Protein AF-A0A519GRH7-F1 (afdb_monomer)

Solvent-accessible surface area (backbone atoms only — not comparable to full-atom values): 6287 Å² total; per-residue (Å²): 131,91,85,62,100,65,84,58,55,71,40,77,96,70,76,39,72,49,76,92,73,61,80,89,46,53,63,60,51,32,51,54,22,48,77,71,77,50,77,46,64,64,82,80,75,80,54,99,74,65,84,73,66,87,61,72,83,54,70,50,62,65,87,68,53,74,72,56,43,53,52,52,52,50,53,44,42,76,79,35,75,84,53,79,73,69,64,48,72,86,45,75,91,96

pLDDT: mean 83.61, std 13.67, range [46.06, 96.44]

Radius of gyration: 15.94 Å; Cα contacts (8 Å, |Δi|>4): 59; chains: 1; bounding box: 33×33×38 Å

Mean predicted aligned error: 6.63 Å

Foldseek 3Di:
DLPDPDAWDADPPRPDTHDDDDLVCQVSVQVVQVVVVHFDFDDDDDPPDDDPPVCPPRQGGDDDDPVVVVVVVVVCCVVCVVCPPPACNNPVVD

Structure (mmCIF, N/CA/C/O backbone):
data_AF-A0A519GRH7-F1
#
_entry.id   AF-A0A519GRH7-F1
#
loop_
_atom_site.group_PDB
_atom_site.id
_atom_site.type_symbol
_atom_site.label_atom_id
_atom_site.label_alt_id
_atom_site.label_comp_id
_atom_site.label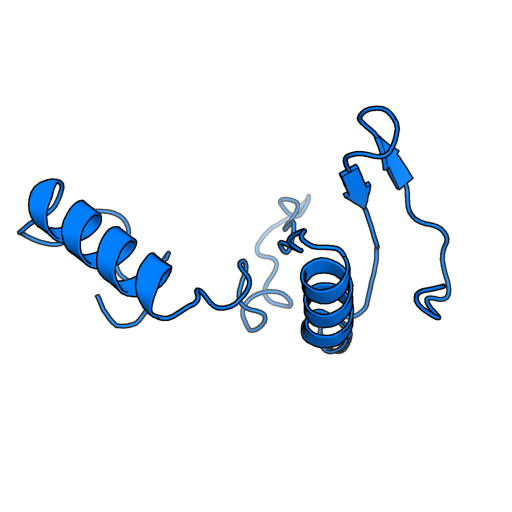_asym_id
_atom_site.label_entity_id
_atom_site.label_seq_id
_atom_site.pdbx_PDB_ins_code
_atom_site.Cartn_x
_atom_site.Cartn_y
_atom_site.Cartn_z
_atom_site.occupancy
_atom_site.B_iso_or_equiv
_atom_site.auth_seq_id
_atom_site.auth_comp_id
_atom_site.auth_asym_id
_atom_site.auth_atom_id
_atom_site.pdbx_PDB_model_num
ATOM 1 N N . ALA A 1 1 ? 6.633 -5.847 -19.598 1.00 69.12 1 ALA A N 1
ATOM 2 C CA . ALA A 1 1 ? 7.265 -4.727 -18.863 1.00 69.12 1 ALA A CA 1
ATOM 3 C C . ALA A 1 1 ? 6.232 -3.615 -18.686 1.00 69.12 1 ALA A C 1
ATOM 5 O O . ALA A 1 1 ? 5.369 -3.500 -19.542 1.00 69.12 1 ALA A O 1
ATOM 6 N N . LEU A 1 2 ? 6.284 -2.833 -17.601 1.00 79.44 2 LEU A N 1
ATOM 7 C CA . LEU A 1 2 ? 5.230 -1.863 -17.240 1.00 79.44 2 LEU A CA 1
ATOM 8 C C . LEU A 1 2 ? 5.160 -0.599 -18.117 1.00 79.44 2 LEU A C 1
ATOM 10 O O . LEU A 1 2 ? 4.249 0.200 -17.923 1.00 79.44 2 LEU A O 1
ATOM 14 N N . GLY A 1 3 ? 6.095 -0.418 -19.057 1.00 79.94 3 GLY A N 1
ATOM 15 C CA . GLY A 1 3 ? 6.132 0.758 -19.934 1.00 79.94 3 GLY A CA 1
ATOM 16 C C . GLY A 1 3 ? 6.399 2.069 -19.189 1.00 79.94 3 GLY A C 1
ATOM 17 O O . GLY A 1 3 ? 5.914 3.109 -19.609 1.00 79.94 3 GLY A O 1
ATOM 18 N N . LEU A 1 4 ? 7.112 2.009 -18.061 1.00 82.81 4 LEU A N 1
ATOM 19 C CA . LEU A 1 4 ? 7.471 3.176 -17.255 1.00 82.81 4 LEU A CA 1
ATOM 20 C C . LEU A 1 4 ? 8.883 3.647 -17.617 1.00 82.81 4 LEU A C 1
ATOM 22 O O . LEU A 1 4 ? 9.767 2.818 -17.828 1.00 82.81 4 LEU A O 1
ATOM 26 N N . ASP A 1 5 ? 9.094 4.963 -17.613 1.00 80.44 5 ASP A N 1
ATOM 27 C CA . ASP A 1 5 ? 10.346 5.605 -18.047 1.00 80.44 5 ASP A CA 1
ATOM 28 C C . ASP A 1 5 ? 11.564 5.256 -17.176 1.00 80.44 5 ASP A C 1
ATOM 30 O O . ASP A 1 5 ? 12.705 5.415 -17.603 1.00 80.44 5 ASP A O 1
ATOM 34 N N . SER A 1 6 ? 11.339 4.795 -15.940 1.00 83.94 6 SER A N 1
ATOM 35 C CA . SER A 1 6 ? 12.401 4.470 -14.984 1.00 83.94 6 SER A CA 1
ATOM 36 C C . SER A 1 6 ? 12.312 3.031 -14.488 1.00 83.94 6 SER A C 1
ATOM 38 O O . SER A 1 6 ? 11.227 2.486 -14.259 1.00 83.94 6 SER A O 1
ATOM 40 N N . ALA A 1 7 ? 13.481 2.415 -14.304 1.00 89.44 7 ALA A N 1
ATOM 41 C CA . ALA A 1 7 ? 13.589 1.118 -13.657 1.00 89.44 7 ALA A CA 1
ATOM 42 C C . ALA A 1 7 ? 13.200 1.231 -12.169 1.00 89.44 7 ALA A C 1
ATOM 44 O O . ALA A 1 7 ? 13.534 2.231 -11.526 1.00 89.44 7 ALA A O 1
ATOM 45 N N . PRO A 1 8 ? 12.510 0.226 -11.602 1.00 93.50 8 PRO A N 1
ATOM 46 C CA . PRO A 1 8 ? 12.195 0.230 -10.182 1.00 93.50 8 PRO A CA 1
ATOM 47 C C . PRO A 1 8 ? 13.438 -0.004 -9.324 1.00 93.50 8 PRO A C 1
ATOM 49 O O . PRO A 1 8 ? 14.347 -0.737 -9.720 1.00 93.50 8 PRO A O 1
ATOM 52 N N . LEU A 1 9 ? 13.410 0.505 -8.093 1.00 94.25 9 LEU A N 1
ATOM 53 C CA . LEU A 1 9 ? 14.241 -0.047 -7.023 1.00 94.25 9 LEU A CA 1
ATOM 54 C C . LEU A 1 9 ? 13.632 -1.385 -6.590 1.00 94.25 9 LEU A C 1
ATOM 56 O O . LEU A 1 9 ? 12.431 -1.464 -6.321 1.00 94.25 9 LEU A O 1
ATOM 60 N N . VAL A 1 10 ? 14.452 -2.431 -6.528 1.00 94.75 10 VAL A N 1
ATOM 61 C CA . VAL A 1 10 ? 14.020 -3.787 -6.174 1.00 94.75 10 VAL A CA 1
ATOM 62 C C . VAL A 1 10 ? 14.606 -4.171 -4.823 1.00 94.75 10 VAL A C 1
ATOM 64 O O . VAL A 1 10 ? 15.818 -4.128 -4.639 1.00 94.75 10 VAL A O 1
ATOM 67 N N . GLU A 1 11 ? 13.743 -4.586 -3.901 1.00 96.00 11 GLU A N 1
ATOM 68 C CA . GLU A 1 11 ? 14.111 -5.032 -2.555 1.00 96.00 11 GLU A CA 1
ATOM 69 C C . GLU A 1 11 ? 13.509 -6.416 -2.255 1.00 96.00 11 GLU A C 1
ATOM 71 O O . GLU A 1 11 ? 12.750 -6.974 -3.058 1.00 96.00 11 GLU A O 1
ATOM 76 N N . TRP A 1 12 ? 13.874 -6.996 -1.104 1.00 94.44 12 TRP A N 1
ATOM 77 C CA . TRP A 1 12 ? 13.354 -8.280 -0.604 1.00 94.44 12 TRP A CA 1
ATOM 78 C C . TRP A 1 12 ? 13.420 -9.412 -1.639 1.00 94.44 12 TRP A C 1
ATOM 80 O O . TRP A 1 12 ? 12.430 -10.096 -1.892 1.00 94.44 12 TRP A O 1
ATOM 90 N N . HIS A 1 13 ? 14.575 -9.563 -2.299 1.00 93.75 13 HIS A N 1
ATOM 91 C CA . HIS A 1 13 ? 14.804 -10.567 -3.348 1.00 93.75 13 HIS A CA 1
ATOM 92 C C . HIS A 1 13 ? 13.752 -10.552 -4.478 1.00 93.75 13 HIS A C 1
ATOM 94 O O . HIS A 1 13 ? 13.427 -11.586 -5.056 1.00 93.75 13 HIS A O 1
ATOM 100 N N . GLY A 1 14 ? 13.206 -9.375 -4.806 1.00 90.88 14 GLY A N 1
ATOM 101 C CA . GLY A 1 14 ? 12.190 -9.218 -5.851 1.00 90.88 14 GLY A CA 1
ATOM 102 C C . GLY A 1 14 ? 10.747 -9.266 -5.349 1.00 90.88 14 GLY A C 1
ATOM 103 O O . GLY A 1 14 ? 9.828 -9.132 -6.162 1.00 90.88 14 GLY A O 1
ATOM 104 N N . GLY A 1 15 ? 10.531 -9.418 -4.040 1.00 90.75 15 GLY A N 1
ATOM 105 C CA . GLY A 1 15 ? 9.211 -9.338 -3.411 1.00 90.75 15 GLY A CA 1
ATOM 106 C C . GLY A 1 15 ? 8.654 -7.913 -3.332 1.00 90.75 15 GLY A C 1
ATOM 107 O O . GLY A 1 15 ? 7.439 -7.735 -3.301 1.00 90.75 15 GLY A O 1
ATOM 108 N N . GLN A 1 16 ? 9.517 -6.891 -3.370 1.00 94.19 16 GLN A N 1
ATOM 109 C CA . GLN A 1 16 ? 9.114 -5.485 -3.353 1.00 94.19 16 GLN A CA 1
ATOM 110 C C . GLN A 1 16 ? 9.764 -4.712 -4.498 1.00 94.19 16 GLN A C 1
ATOM 112 O O . GLN A 1 16 ? 10.948 -4.875 -4.794 1.00 94.19 16 GLN A O 1
ATOM 117 N N . ARG A 1 17 ? 8.971 -3.859 -5.151 1.00 94.81 17 ARG A N 1
ATOM 118 C CA . ARG A 1 17 ? 9.421 -2.983 -6.235 1.00 94.81 17 ARG A CA 1
ATOM 119 C C . ARG A 1 17 ? 8.869 -1.584 -6.006 1.00 94.81 17 ARG A C 1
ATOM 121 O O . ARG A 1 17 ? 7.654 -1.416 -5.906 1.00 94.81 17 ARG A O 1
ATOM 128 N N . TRP A 1 18 ? 9.750 -0.595 -5.953 1.00 93.25 18 TRP A N 1
ATOM 129 C CA . TRP A 1 18 ? 9.386 0.809 -5.808 1.00 93.25 18 TRP A CA 1
ATOM 130 C C . TRP A 1 18 ? 9.442 1.499 -7.160 1.00 93.25 18 TRP A C 1
ATOM 132 O O . TRP A 1 18 ? 10.470 1.476 -7.835 1.00 93.25 18 TRP A O 1
ATOM 142 N N . TYR A 1 19 ? 8.342 2.146 -7.531 1.00 91.81 19 TYR A N 1
ATOM 143 C CA . TYR A 1 19 ? 8.229 2.911 -8.765 1.00 91.81 19 TYR A CA 1
ATOM 144 C C . TYR A 1 19 ? 7.972 4.378 -8.435 1.00 91.81 19 TYR A C 1
ATOM 146 O O . TYR A 1 19 ? 7.076 4.697 -7.651 1.00 91.81 19 TYR A O 1
ATOM 154 N N . ARG A 1 20 ? 8.726 5.279 -9.069 1.00 89.00 20 ARG A N 1
ATOM 155 C CA . ARG A 1 20 ? 8.434 6.714 -9.053 1.00 89.00 20 ARG A CA 1
ATOM 156 C C . ARG A 1 20 ? 7.617 7.053 -10.292 1.00 89.00 20 ARG A C 1
ATOM 158 O O . ARG A 1 20 ? 8.134 6.995 -11.401 1.00 89.00 20 ARG A O 1
ATOM 165 N N . VAL A 1 21 ? 6.353 7.415 -10.101 1.00 86.00 21 VAL A N 1
ATOM 166 C CA . VAL A 1 21 ? 5.415 7.678 -11.201 1.00 86.00 21 VAL A CA 1
ATOM 167 C C . VAL A 1 21 ? 4.572 8.916 -10.935 1.00 86.00 21 VAL A C 1
ATOM 169 O O . VAL A 1 21 ? 4.445 9.363 -9.794 1.00 86.00 21 VAL A O 1
ATOM 172 N N . ALA A 1 22 ? 3.996 9.476 -11.998 1.00 84.88 22 ALA A N 1
ATOM 173 C CA . ALA A 1 22 ? 3.020 10.550 -11.879 1.00 84.88 22 ALA A CA 1
ATOM 174 C C . ALA A 1 22 ? 1.711 10.042 -11.227 1.00 84.88 22 ALA A C 1
ATOM 176 O O . ALA A 1 22 ? 1.352 8.876 -11.413 1.00 84.88 22 ALA A O 1
ATOM 177 N N . PRO A 1 23 ? 0.962 10.896 -10.497 1.00 81.62 23 PRO A N 1
ATOM 178 C CA . PRO A 1 23 ? -0.273 10.502 -9.8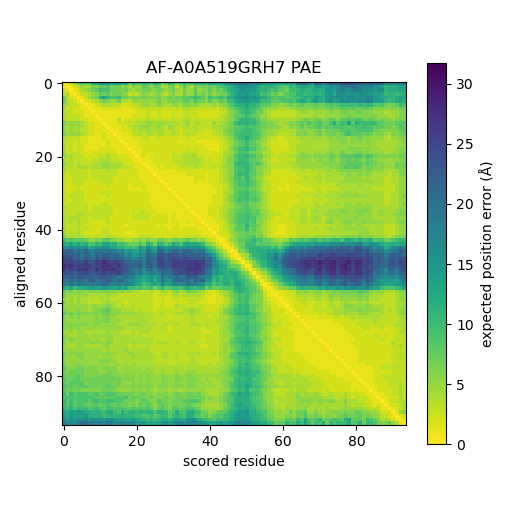06 1.00 81.62 23 PRO A CA 1
ATOM 179 C C . PRO A 1 23 ? -1.318 9.796 -10.687 1.00 81.62 23 PRO A C 1
ATOM 181 O O . PRO A 1 23 ? -1.993 8.878 -10.228 1.00 81.62 23 PRO A O 1
ATOM 184 N N . ASN A 1 24 ? -1.424 10.176 -11.963 1.00 86.38 24 ASN A N 1
ATOM 185 C CA . ASN A 1 24 ? -2.364 9.588 -12.923 1.00 86.38 24 ASN A CA 1
ATOM 186 C C . ASN A 1 24 ? -2.017 8.148 -13.353 1.00 86.38 24 ASN A C 1
ATOM 188 O O . ASN A 1 24 ? -2.832 7.504 -14.002 1.00 86.38 24 ASN A O 1
ATOM 192 N N . GLN A 1 25 ? -0.840 7.628 -12.991 1.00 89.06 25 GLN A N 1
ATOM 193 C CA . GLN A 1 25 ? -0.418 6.257 -13.301 1.00 89.06 25 GLN A CA 1
ATOM 194 C C . GLN A 1 25 ? -0.812 5.242 -12.215 1.00 89.06 25 GLN A C 1
ATOM 196 O O . GLN A 1 25 ? -0.568 4.049 -12.379 1.00 89.06 25 GLN A O 1
ATOM 201 N N . ALA A 1 26 ? -1.419 5.679 -11.105 1.00 89.00 26 ALA A N 1
ATOM 202 C CA . ALA A 1 26 ? -1.722 4.808 -9.968 1.00 89.00 26 ALA A CA 1
ATOM 203 C C . ALA A 1 26 ? -2.552 3.568 -10.358 1.00 89.00 26 ALA A C 1
ATOM 205 O O . ALA A 1 26 ? -2.193 2.451 -9.985 1.00 89.00 26 ALA A O 1
ATOM 206 N N . GLU A 1 27 ? -3.612 3.746 -11.152 1.00 91.56 27 GLU A N 1
ATOM 207 C CA . GLU A 1 27 ? -4.475 2.636 -11.584 1.00 91.56 27 GLU A CA 1
ATOM 208 C C . GLU A 1 27 ? -3.769 1.654 -12.522 1.00 91.56 27 GLU A C 1
ATOM 210 O O . GLU A 1 27 ? -3.991 0.448 -12.423 1.00 91.56 27 GLU A O 1
ATOM 215 N N . HIS A 1 28 ? -2.858 2.135 -13.372 1.00 92.56 28 HIS A N 1
ATOM 216 C CA . HIS A 1 28 ? -2.046 1.265 -14.228 1.00 92.56 28 HIS A CA 1
ATOM 217 C C . HIS A 1 28 ? -1.153 0.339 -13.393 1.00 92.56 28 HIS A C 1
ATOM 219 O O . HIS A 1 28 ? -1.145 -0.877 -13.600 1.00 92.56 28 HIS A O 1
ATOM 225 N N . LEU A 1 29 ? -0.460 0.882 -12.381 1.00 92.69 29 LEU A N 1
ATOM 226 C CA . LEU A 1 29 ? 0.383 0.072 -11.493 1.00 92.69 29 LEU A CA 1
ATOM 227 C C . LEU A 1 29 ? -0.433 -0.908 -10.655 1.00 92.69 29 LEU A C 1
ATOM 229 O O . LEU A 1 29 ? -0.018 -2.053 -10.480 1.00 92.69 29 LEU A O 1
ATOM 233 N N . ARG A 1 30 ? -1.591 -0.481 -10.148 1.00 94.06 30 ARG A N 1
ATOM 234 C CA . ARG A 1 30 ? -2.499 -1.356 -9.398 1.00 94.06 30 ARG A CA 1
ATOM 235 C C . ARG A 1 30 ? -3.033 -2.485 -10.265 1.00 94.06 30 ARG A C 1
ATOM 237 O O . ARG A 1 30 ? -2.978 -3.637 -9.849 1.00 94.06 30 ARG A O 1
ATOM 244 N N . GLY A 1 31 ? -3.458 -2.184 -11.492 1.00 93.81 31 GLY A N 1
ATOM 245 C CA . GLY A 1 31 ? -3.895 -3.182 -12.465 1.00 93.81 31 GLY A CA 1
ATOM 246 C C . GLY A 1 31 ? -2.820 -4.229 -12.742 1.00 93.81 31 GLY A C 1
ATOM 247 O O . GLY A 1 31 ? -3.092 -5.427 -12.670 1.00 93.81 31 GLY A O 1
ATOM 248 N N . ALA A 1 32 ? -1.583 -3.792 -12.969 1.00 93.44 32 ALA A N 1
ATOM 249 C CA . ALA A 1 32 ? -0.466 -4.702 -13.182 1.00 93.44 32 ALA A CA 1
ATOM 250 C C . ALA A 1 32 ? -0.109 -5.533 -11.941 1.00 93.44 32 ALA A C 1
ATOM 252 O O . ALA A 1 32 ? 0.178 -6.723 -12.064 1.00 93.44 32 ALA A O 1
ATOM 253 N N . ALA A 1 33 ? -0.152 -4.935 -10.748 1.00 93.56 33 ALA A N 1
ATOM 254 C CA . ALA A 1 33 ? 0.074 -5.660 -9.504 1.00 93.56 33 ALA A CA 1
ATOM 255 C C . ALA A 1 33 ? -0.994 -6.742 -9.295 1.00 93.56 33 ALA A C 1
ATOM 257 O O . ALA A 1 33 ? -0.637 -7.890 -9.041 1.00 93.56 33 ALA A O 1
ATOM 258 N N . ARG A 1 34 ? -2.279 -6.413 -9.496 1.00 92.50 34 ARG A N 1
ATOM 259 C CA . ARG A 1 34 ? -3.390 -7.377 -9.423 1.00 92.50 34 ARG A CA 1
ATOM 260 C C . ARG A 1 34 ? -3.221 -8.521 -10.420 1.00 92.50 34 ARG A C 1
ATOM 262 O O . ARG A 1 34 ? -3.385 -9.675 -10.040 1.00 92.50 34 ARG A O 1
ATOM 269 N N . ALA A 1 35 ? -2.843 -8.220 -11.665 1.00 92.69 35 ALA A N 1
ATOM 270 C CA . ALA A 1 35 ? -2.594 -9.236 -12.693 1.00 92.69 35 ALA A CA 1
ATOM 271 C C . ALA A 1 35 ? -1.457 -10.206 -12.317 1.00 92.69 35 ALA A C 1
ATOM 273 O O . ALA A 1 35 ? -1.469 -11.359 -12.735 1.00 92.69 35 ALA A O 1
ATOM 274 N N . ALA A 1 36 ? -0.504 -9.756 -11.497 1.00 91.19 36 ALA A N 1
ATOM 275 C CA . ALA A 1 36 ? 0.577 -10.574 -10.953 1.00 91.19 36 ALA A CA 1
ATOM 276 C C . ALA A 1 36 ? 0.249 -11.214 -9.584 1.00 91.19 36 ALA A C 1
ATOM 278 O O . ALA A 1 36 ? 1.138 -11.791 -8.961 1.00 91.19 36 ALA A O 1
ATOM 279 N N . GLY A 1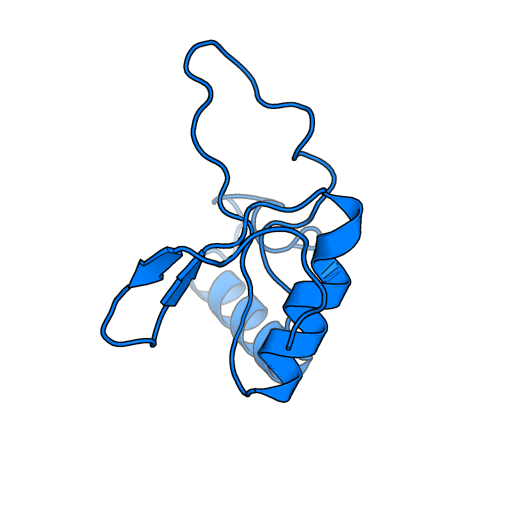 37 ? -0.990 -11.096 -9.088 1.00 90.31 37 GLY A N 1
ATOM 280 C CA . GLY A 1 37 ? -1.401 -11.609 -7.773 1.00 90.31 37 GLY A CA 1
ATOM 281 C C . GLY A 1 37 ? -0.886 -10.799 -6.574 1.00 90.31 37 GLY A C 1
ATOM 282 O O . GLY A 1 37 ? -0.908 -11.289 -5.448 1.00 90.31 37 GLY A O 1
ATOM 283 N N . GLY A 1 38 ? -0.402 -9.576 -6.801 1.00 91.25 38 GLY A N 1
ATOM 284 C CA . GLY A 1 38 ? 0.122 -8.672 -5.780 1.00 91.25 38 GLY A CA 1
ATOM 285 C C . GLY A 1 38 ? -0.746 -7.432 -5.555 1.00 91.25 38 GLY A C 1
ATOM 286 O O . GLY A 1 38 ? -1.896 -7.349 -5.984 1.00 91.25 38 GLY A O 1
ATOM 287 N N . SER A 1 39 ? -0.167 -6.437 -4.880 1.00 93.31 39 SER A N 1
ATOM 288 C CA . SER A 1 39 ? -0.810 -5.144 -4.614 1.00 93.31 39 SER A CA 1
ATOM 289 C C . SER A 1 39 ? 0.167 -3.986 -4.810 1.00 93.31 39 SER A C 1
ATOM 291 O O . SER A 1 39 ? 1.376 -4.156 -4.645 1.00 93.31 39 SER A O 1
ATOM 293 N N . ALA A 1 40 ? -0.356 -2.806 -5.148 1.00 93.88 40 ALA A N 1
ATOM 294 C CA . ALA A 1 40 ? 0.417 -1.570 -5.223 1.00 93.88 40 ALA A CA 1
ATOM 295 C C . ALA A 1 40 ? -0.191 -0.522 -4.283 1.00 93.88 40 ALA A 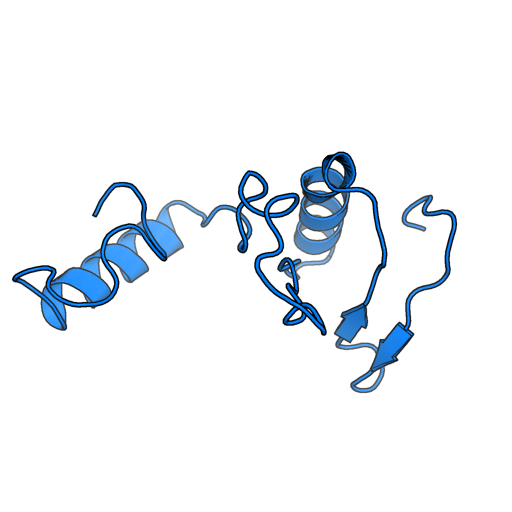C 1
ATOM 297 O O . ALA A 1 40 ? -1.367 -0.175 -4.389 1.00 93.88 40 ALA A O 1
ATOM 298 N N . THR A 1 41 ? 0.624 -0.006 -3.363 1.00 91.88 41 THR A N 1
ATOM 299 C CA . THR A 1 41 ? 0.222 1.011 -2.381 1.00 91.88 41 THR A CA 1
ATOM 300 C C . THR A 1 41 ? 1.037 2.275 -2.600 1.00 91.88 41 THR A C 1
ATOM 302 O O . THR A 1 41 ? 2.255 2.212 -2.763 1.00 91.88 41 THR A O 1
ATOM 305 N N . LEU A 1 42 ? 0.376 3.433 -2.572 1.00 89.88 42 LEU A N 1
ATOM 306 C CA . LEU A 1 42 ? 1.057 4.717 -2.628 1.00 89.88 42 LEU A CA 1
ATOM 307 C C . LEU A 1 42 ? 1.877 4.916 -1.350 1.00 89.88 42 LEU A C 1
ATOM 309 O O . LEU A 1 42 ? 1.348 4.954 -0.233 1.00 89.88 42 LEU A O 1
ATOM 313 N N . PHE A 1 43 ? 3.177 5.098 -1.525 1.00 87.00 43 PHE A N 1
ATOM 314 C CA . PHE A 1 43 ? 4.052 5.547 -0.460 1.00 87.00 43 PHE A CA 1
ATOM 315 C C . PHE A 1 43 ? 4.152 7.069 -0.486 1.00 87.00 43 PHE A C 1
ATOM 317 O O . PHE A 1 43 ? 4.545 7.662 -1.487 1.00 87.00 43 PHE A O 1
ATOM 324 N N . ILE A 1 44 ? 3.784 7.696 0.628 1.00 75.00 44 ILE A N 1
ATOM 325 C CA . ILE A 1 44 ? 3.908 9.138 0.822 1.00 75.00 44 ILE A CA 1
ATOM 326 C C . ILE A 1 44 ? 5.068 9.341 1.789 1.00 75.00 44 ILE A C 1
ATOM 328 O O . ILE A 1 44 ? 4.926 9.071 2.983 1.00 75.00 44 ILE A O 1
ATOM 332 N N . ALA A 1 45 ? 6.209 9.795 1.273 1.00 64.38 45 ALA A N 1
ATOM 333 C CA . ALA A 1 45 ? 7.291 10.266 2.124 1.00 64.38 45 ALA A CA 1
ATOM 334 C C . ALA A 1 45 ? 6.838 11.552 2.844 1.00 64.38 45 ALA A C 1
ATOM 336 O O . ALA A 1 45 ? 6.183 12.395 2.218 1.00 64.38 45 ALA A O 1
ATOM 337 N N . PRO A 1 46 ? 7.169 11.738 4.134 1.00 56.12 46 PRO A N 1
ATOM 338 C CA . PRO A 1 46 ? 7.015 13.035 4.775 1.00 56.12 46 PRO A CA 1
ATOM 339 C C . PRO A 1 46 ? 7.795 14.082 3.962 1.00 56.12 46 PRO A C 1
ATOM 341 O O . PRO A 1 46 ? 8.950 13.828 3.612 1.00 56.12 46 PRO A O 1
ATOM 344 N N . PRO A 1 47 ? 7.207 15.240 3.623 1.00 54.38 47 PRO A N 1
ATOM 345 C CA . PRO A 1 47 ? 7.978 16.312 3.010 1.00 54.38 47 PRO A CA 1
ATOM 346 C C . PRO A 1 47 ? 9.049 16.787 3.999 1.00 54.38 47 PRO A C 1
ATOM 348 O O . PRO A 1 47 ? 8.776 16.896 5.194 1.00 54.38 47 PRO A O 1
ATOM 351 N N . ALA A 1 48 ? 10.242 17.124 3.498 1.00 54.31 48 ALA A N 1
ATOM 352 C CA . ALA A 1 48 ? 11.297 17.745 4.306 1.00 54.31 48 ALA A CA 1
ATOM 353 C C . ALA A 1 48 ? 10.841 19.079 4.943 1.00 54.31 48 ALA A C 1
ATOM 355 O O . ALA A 1 48 ? 11.382 19.499 5.961 1.00 54.31 48 ALA A O 1
ATOM 356 N N . SER A 1 49 ? 9.815 19.720 4.370 1.00 50.97 49 SER A N 1
ATOM 357 C CA . SER A 1 49 ? 9.225 20.977 4.833 1.00 50.97 49 SER A CA 1
ATOM 358 C C . SER A 1 49 ? 7.729 21.065 4.488 1.00 50.97 49 SER A C 1
ATOM 360 O O . SER A 1 49 ? 7.333 21.683 3.508 1.00 50.97 49 SER A O 1
ATOM 362 N N . GLY A 1 50 ? 6.862 20.472 5.313 1.00 48.06 50 GLY A N 1
ATOM 363 C CA . GLY A 1 50 ? 5.435 20.825 5.333 1.00 48.06 50 GLY A CA 1
ATOM 364 C C . GLY A 1 50 ? 4.576 20.374 4.137 1.00 48.06 50 GLY A C 1
ATOM 365 O O . G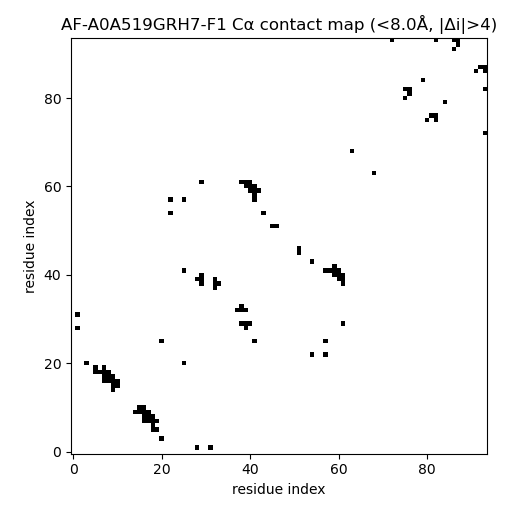LY A 1 50 ? 5.038 19.990 3.073 1.00 48.06 50 GLY A O 1
ATOM 366 N N . THR A 1 51 ? 3.268 20.343 4.387 1.00 46.06 51 THR A N 1
ATOM 367 C CA . THR A 1 51 ? 2.245 19.460 3.802 1.00 46.06 51 THR A CA 1
ATOM 368 C C . THR A 1 51 ? 2.330 19.156 2.298 1.00 46.06 51 THR A C 1
ATOM 370 O O . THR A 1 51 ? 2.015 19.996 1.457 1.00 46.06 51 THR A O 1
ATOM 373 N N . GLY A 1 52 ? 2.580 17.883 1.971 1.00 48.88 52 GLY A N 1
ATOM 374 C CA . GLY A 1 52 ? 2.399 17.314 0.635 1.00 48.88 52 GLY A CA 1
ATOM 375 C C . GLY A 1 52 ? 0.921 17.300 0.237 1.00 48.88 52 GLY A C 1
ATOM 376 O O . GLY A 1 52 ? 0.201 16.337 0.487 1.00 48.88 52 GLY A O 1
ATOM 377 N N . ALA A 1 53 ? 0.441 18.397 -0.347 1.00 50.94 53 ALA A N 1
ATOM 378 C CA . ALA A 1 53 ? -0.943 18.541 -0.795 1.00 50.94 53 ALA A CA 1
ATOM 379 C C . ALA A 1 53 ? -1.230 17.818 -2.127 1.00 50.94 53 ALA A C 1
ATOM 381 O O . ALA A 1 53 ? -2.369 17.432 -2.372 1.00 50.94 53 ALA A O 1
ATOM 382 N N . ALA A 1 54 ? -0.208 17.557 -2.950 1.00 51.84 54 ALA A N 1
ATOM 383 C CA . ALA A 1 54 ? -0.386 16.975 -4.284 1.00 51.84 54 ALA A CA 1
ATOM 384 C C . ALA A 1 54 ? -0.802 15.487 -4.281 1.00 51.84 54 ALA A C 1
ATOM 386 O O . ALA A 1 54 ? -1.403 15.019 -5.242 1.00 51.84 54 ALA A O 1
ATOM 387 N N . ALA A 1 55 ? -0.537 14.746 -3.198 1.00 52.53 55 ALA A N 1
ATOM 388 C CA . ALA A 1 55 ? -0.921 13.335 -3.069 1.00 52.53 55 ALA A CA 1
ATOM 389 C C . ALA A 1 55 ? -2.307 13.126 -2.427 1.00 52.53 55 ALA A C 1
ATOM 391 O O . ALA A 1 55 ? -2.727 11.986 -2.254 1.00 52.53 55 ALA A O 1
ATOM 392 N N . ARG A 1 56 ? -3.028 14.197 -2.058 1.00 58.34 56 ARG A N 1
ATOM 393 C CA . ARG A 1 56 ? -4.287 14.084 -1.295 1.00 58.34 56 ARG A CA 1
ATOM 394 C C . ARG A 1 56 ? -5.431 13.427 -2.069 1.00 58.34 56 ARG A C 1
ATOM 396 O O . ARG A 1 56 ? -6.339 12.901 -1.440 1.00 58.34 56 ARG A O 1
ATOM 403 N N . PHE A 1 57 ? -5.388 13.458 -3.400 1.00 66.62 57 PHE A N 1
ATOM 404 C CA . PHE A 1 57 ? -6.477 12.954 -4.244 1.00 66.62 57 PHE A CA 1
ATOM 405 C C . PHE A 1 57 ? -6.253 11.537 -4.770 1.00 66.62 57 PHE A C 1
ATOM 407 O O . PHE A 1 57 ? -7.186 10.942 -5.298 1.00 66.62 57 PHE A O 1
ATOM 414 N N . VAL A 1 58 ? -5.046 10.980 -4.629 1.00 78.88 58 VAL A N 1
ATOM 415 C CA . VAL A 1 58 ? -4.801 9.578 -4.978 1.00 78.88 58 VAL A CA 1
ATOM 416 C C . VAL A 1 58 ? -5.044 8.744 -3.723 1.00 78.88 58 VAL A C 1
ATOM 418 O O . VAL A 1 58 ? -4.334 8.941 -2.732 1.00 78.88 58 VAL A O 1
ATOM 421 N N . PRO A 1 59 ? -6.016 7.811 -3.730 1.00 82.31 59 PRO A N 1
ATOM 422 C CA . PRO A 1 59 ? -6.217 6.907 -2.606 1.00 82.31 59 PRO A CA 1
ATOM 423 C C . PRO A 1 59 ? -4.906 6.210 -2.257 1.00 82.31 59 PRO A C 1
ATOM 425 O O . PRO A 1 59 ? -4.147 5.850 -3.152 1.00 82.31 59 PRO A O 1
ATOM 428 N N . LYS A 1 60 ? -4.605 6.009 -0.972 1.00 84.62 60 LYS A N 1
ATOM 429 C CA . LYS A 1 60 ? -3.340 5.366 -0.593 1.00 84.62 60 LYS A CA 1
ATOM 430 C C . LYS A 1 60 ? -3.309 3.896 -1.020 1.00 84.62 60 LYS A C 1
ATOM 432 O O . LYS A 1 60 ? -2.331 3.432 -1.606 1.00 84.62 60 LYS A O 1
ATOM 437 N N . PHE A 1 61 ? -4.386 3.184 -0.722 1.00 87.94 61 PHE A N 1
ATOM 438 C CA . PHE A 1 61 ? -4.545 1.762 -1.000 1.00 87.94 61 PHE A CA 1
ATOM 439 C C . PHE A 1 61 ? -5.319 1.547 -2.296 1.00 87.94 61 PHE A C 1
ATOM 441 O O . PHE A 1 61 ? -6.053 2.426 -2.745 1.00 87.94 61 PHE A O 1
ATOM 448 N N . ASP A 1 62 ? -5.117 0.378 -2.890 1.00 89.19 62 ASP A N 1
ATOM 449 C CA . ASP A 1 62 ? -5.977 -0.122 -3.955 1.00 89.19 62 ASP A CA 1
ATOM 450 C C . ASP A 1 62 ? -7.369 -0.482 -3.406 1.00 89.19 62 ASP A C 1
ATOM 452 O O . ASP A 1 62 ? -7.541 -0.705 -2.203 1.00 89.19 62 ASP A O 1
ATOM 456 N N . THR A 1 63 ? -8.365 -0.539 -4.285 1.00 87.19 63 THR A N 1
ATOM 457 C CA . THR A 1 63 ? -9.740 -0.882 -3.928 1.00 87.19 63 THR A CA 1
ATOM 458 C C . THR A 1 63 ? -9.822 -2.323 -3.430 1.00 87.19 63 THR A C 1
ATOM 460 O O . THR A 1 63 ? -9.358 -3.258 -4.084 1.00 87.19 63 THR A O 1
ATOM 463 N N . LEU A 1 64 ? -10.449 -2.513 -2.266 1.00 87.81 64 LEU A N 1
ATOM 464 C CA . LEU A 1 64 ? -10.712 -3.843 -1.725 1.00 87.81 64 LEU A CA 1
ATOM 465 C C . LEU A 1 64 ? -11.754 -4.573 -2.576 1.00 87.81 64 LEU A C 1
ATOM 467 O O . LEU A 1 64 ? -12.752 -3.994 -3.002 1.00 87.81 64 LEU A O 1
ATOM 471 N N . SER A 1 65 ? -11.562 -5.879 -2.755 1.00 88.50 65 SER A N 1
ATOM 472 C CA . SER A 1 65 ? -12.625 -6.741 -3.269 1.00 88.50 65 SER A CA 1
ATOM 473 C C . SER A 1 65 ? -13.794 -6.790 -2.281 1.00 88.50 65 SER A C 1
ATOM 475 O O . SER A 1 65 ? -13.607 -6.618 -1.074 1.00 88.50 65 SER A O 1
ATOM 477 N N . ALA A 1 66 ? -15.003 -7.073 -2.770 1.00 91.50 66 ALA A N 1
ATOM 478 C CA . ALA A 1 66 ? -16.195 -7.117 -1.920 1.00 91.50 66 ALA A CA 1
ATOM 479 C C . ALA A 1 66 ? -16.055 -8.047 -0.688 1.00 91.50 66 ALA A C 1
ATOM 481 O O . ALA A 1 66 ? -16.441 -7.631 0.409 1.00 91.50 66 ALA A O 1
ATOM 482 N N . PRO A 1 67 ?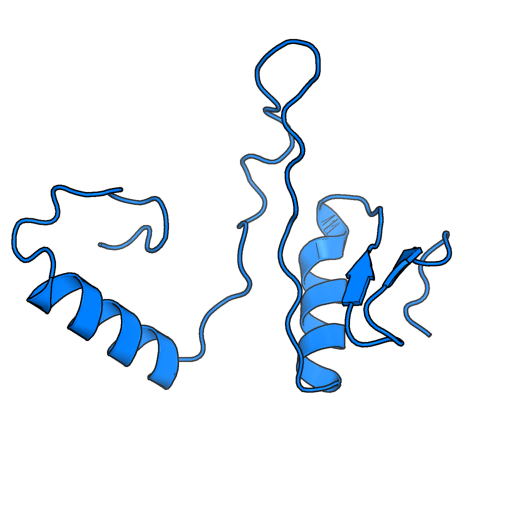 -15.455 -9.256 -0.787 1.00 93.81 67 PRO A N 1
ATOM 483 C CA . PRO A 1 67 ? -15.240 -10.104 0.387 1.00 93.81 67 PRO A CA 1
ATOM 484 C C . PRO A 1 67 ? -14.294 -9.483 1.422 1.00 93.81 67 PRO A C 1
ATOM 486 O O . PRO A 1 67 ? -14.585 -9.533 2.618 1.00 93.81 67 PRO A O 1
ATOM 489 N N . LEU A 1 68 ? -13.187 -8.876 0.975 1.00 91.38 68 LEU A N 1
ATOM 490 C CA . LEU A 1 68 ? -12.228 -8.222 1.869 1.00 91.38 68 LEU A CA 1
ATOM 491 C C . LEU A 1 68 ? -12.838 -6.984 2.520 1.00 91.38 68 LEU A C 1
ATOM 493 O O . LEU A 1 68 ? -12.692 -6.807 3.726 1.00 91.38 68 LEU A O 1
ATOM 497 N N . ALA A 1 69 ? -13.583 -6.181 1.756 1.00 91.38 69 ALA A N 1
ATOM 498 C CA . ALA A 1 69 ? -14.316 -5.040 2.284 1.00 91.38 69 ALA A CA 1
ATOM 499 C C . ALA A 1 69 ? -15.250 -5.479 3.422 1.00 91.38 69 ALA A C 1
ATOM 501 O O . ALA A 1 69 ? -15.137 -4.961 4.528 1.00 91.38 69 ALA A O 1
ATOM 502 N N . ARG A 1 70 ? -16.080 -6.513 3.221 1.00 93.94 70 ARG A N 1
ATOM 503 C CA . ARG A 1 70 ? -16.980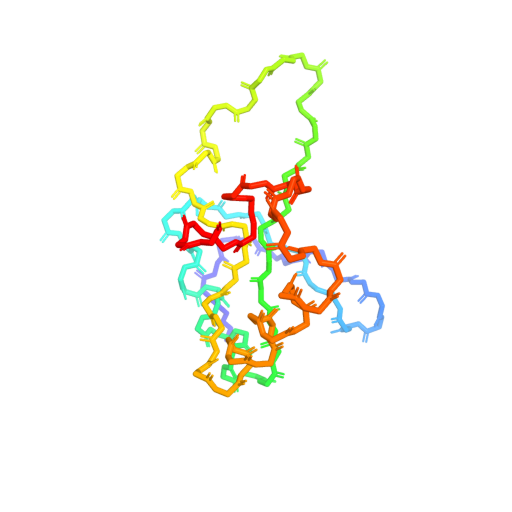 -7.030 4.270 1.00 93.94 70 ARG A CA 1
ATOM 504 C C . ARG A 1 70 ? -16.237 -7.417 5.554 1.00 93.94 70 ARG A C 1
ATOM 506 O O . ARG A 1 70 ? -16.680 -7.068 6.644 1.00 93.94 70 ARG A O 1
ATOM 513 N N . ILE A 1 71 ? -15.116 -8.131 5.432 1.00 94.69 71 ILE A N 1
ATOM 514 C CA . ILE A 1 71 ? -14.301 -8.547 6.587 1.00 94.69 71 ILE A CA 1
ATOM 515 C C . ILE A 1 71 ? -13.734 -7.321 7.310 1.00 94.69 71 ILE A C 1
ATOM 517 O O . ILE A 1 71 ? -13.828 -7.223 8.530 1.00 94.69 71 ILE A O 1
ATOM 521 N N . HIS A 1 72 ? -13.187 -6.367 6.559 1.00 92.75 72 HIS A N 1
ATOM 522 C CA . HIS A 1 72 ? -12.628 -5.133 7.101 1.00 92.75 72 HIS A CA 1
ATOM 523 C C . HIS A 1 72 ? -13.670 -4.317 7.881 1.00 92.75 72 HIS A C 1
ATOM 525 O O . HIS A 1 72 ? -13.370 -3.817 8.966 1.00 92.75 72 HIS A O 1
ATOM 531 N N . GLN A 1 73 ? -14.894 -4.213 7.359 1.00 91.44 73 GLN A N 1
ATOM 532 C CA . GLN A 1 73 ? -15.994 -3.506 8.014 1.00 91.44 73 GLN A CA 1
ATOM 533 C C . GLN A 1 73 ? -16.442 -4.212 9.300 1.00 91.44 73 GLN A C 1
ATOM 535 O O . GLN A 1 73 ? -16.617 -3.550 10.321 1.00 91.44 73 GLN A O 1
ATOM 540 N N . ALA A 1 74 ? -16.562 -5.545 9.276 1.00 94.12 74 ALA A N 1
ATOM 541 C CA . ALA A 1 74 ? -16.906 -6.332 10.460 1.00 94.12 74 ALA A CA 1
ATOM 542 C C . ALA A 1 74 ? -15.852 -6.169 11.565 1.00 94.12 74 ALA A C 1
ATOM 544 O O . ALA A 1 74 ? -16.191 -5.826 12.691 1.00 94.12 74 ALA A O 1
ATOM 545 N N . LEU A 1 75 ? -14.564 -6.298 11.230 1.00 94.12 75 LEU A N 1
ATOM 546 C CA . LEU A 1 75 ? -13.477 -6.076 12.189 1.00 94.12 75 LEU A CA 1
ATOM 547 C C . LEU A 1 75 ? -13.510 -4.651 12.758 1.00 94.12 75 LEU A C 1
ATOM 549 O O . LEU A 1 75 ? -13.369 -4.461 13.962 1.00 94.12 75 LEU A O 1
ATOM 553 N N . LYS A 1 76 ? -13.726 -3.637 11.911 1.00 92.25 76 LYS A N 1
ATOM 554 C CA . LYS A 1 76 ? -13.828 -2.246 12.366 1.00 92.25 76 LYS A CA 1
ATOM 555 C C . LYS A 1 76 ? -14.993 -2.051 13.340 1.00 92.25 76 LYS A C 1
ATOM 557 O O . LYS A 1 76 ? -14.833 -1.308 14.301 1.00 92.25 76 LYS A O 1
ATOM 562 N N . HIS A 1 77 ? -16.124 -2.710 13.104 1.00 92.88 77 HIS A N 1
ATOM 563 C CA . HIS A 1 77 ? -17.278 -2.648 13.992 1.00 92.88 77 HIS A CA 1
ATOM 564 C C . HIS A 1 77 ? -16.995 -3.287 15.356 1.00 92.88 77 HIS A C 1
ATOM 566 O O . HIS A 1 77 ? -17.262 -2.653 16.370 1.00 92.88 77 HIS A O 1
ATOM 572 N N . GLU A 1 78 ? -16.399 -4.482 15.386 1.00 96.44 78 GLU A N 1
ATOM 573 C CA . GLU A 1 78 ? -16.124 -5.191 16.645 1.00 96.44 78 GLU A CA 1
ATOM 574 C C . GLU A 1 78 ? -15.091 -4.471 17.521 1.00 96.44 78 GLU A C 1
ATOM 576 O O . GLU A 1 78 ? -15.231 -4.406 18.740 1.00 96.44 78 GLU A O 1
ATOM 581 N N . PHE A 1 79 ? -14.051 -3.893 16.911 1.00 94.50 79 PHE A N 1
ATOM 582 C CA . PHE A 1 79 ? -12.983 -3.221 17.658 1.00 94.50 79 PHE A CA 1
ATOM 583 C C . PHE A 1 79 ? -13.246 -1.733 17.931 1.00 94.50 79 PHE A C 1
ATOM 585 O O . PHE A 1 79 ? -12.591 -1.147 18.791 1.00 94.50 79 PHE A O 1
ATOM 592 N N . ASP A 1 80 ? -14.157 -1.097 17.195 1.00 94.12 80 ASP A N 1
ATOM 593 C CA . ASP A 1 80 ? -14.494 0.321 17.348 1.00 94.12 80 ASP A CA 1
ATOM 594 C C . ASP A 1 80 ? -15.978 0.579 17.019 1.00 94.12 80 ASP A C 1
ATOM 596 O O . ASP A 1 80 ? -16.299 1.246 16.024 1.00 94.12 80 ASP A O 1
ATOM 600 N N . PRO A 1 81 ? -16.907 0.071 17.851 1.00 92.75 81 PRO A N 1
ATOM 601 C CA . PRO A 1 81 ? -18.345 0.165 17.592 1.00 92.75 81 PRO A CA 1
ATOM 602 C C . PRO A 1 81 ? -18.847 1.615 17.570 1.00 92.75 81 PRO A C 1
ATOM 604 O O . PRO A 1 81 ? -19.806 1.935 16.866 1.00 92.75 81 PRO A O 1
ATOM 607 N N . HIS A 1 82 ? -18.166 2.512 18.288 1.00 92.69 82 HIS A N 1
ATOM 608 C CA . HIS A 1 82 ? -18.465 3.945 18.327 1.00 92.69 82 HIS A CA 1
ATOM 609 C C . HIS A 1 82 ? -17.727 4.761 17.257 1.00 92.69 82 HIS A C 1
ATOM 611 O O . HIS A 1 82 ? -17.944 5.969 17.154 1.00 92.69 82 HIS A O 1
ATOM 617 N N . ARG A 1 83 ? -16.881 4.116 16.444 1.00 88.62 83 ARG A N 1
ATOM 618 C CA . ARG A 1 83 ? -16.136 4.716 15.329 1.00 88.62 83 ARG A CA 1
ATOM 619 C C . ARG A 1 83 ? -15.304 5.933 15.737 1.00 88.62 83 ARG A C 1
ATOM 621 O O . ARG A 1 83 ? -15.272 6.937 15.027 1.00 88.62 83 ARG A O 1
ATOM 628 N N . ILE A 1 84 ? -14.632 5.873 16.882 1.00 92.38 84 ILE A N 1
ATOM 629 C CA . ILE A 1 84 ? -13.826 6.992 17.390 1.00 92.38 84 ILE A CA 1
ATOM 630 C C . ILE A 1 84 ? -12.438 7.053 16.744 1.00 92.38 84 ILE A C 1
ATOM 632 O O . ILE A 1 84 ? -11.866 8.134 16.591 1.00 92.38 84 ILE A O 1
ATOM 636 N N . PHE A 1 85 ? -11.889 5.916 16.316 1.00 89.50 85 PHE A N 1
ATOM 637 C CA . PHE A 1 85 ? -10.516 5.843 15.830 1.00 89.50 85 PHE A CA 1
ATOM 638 C C . PHE A 1 85 ? -10.434 6.035 14.313 1.00 89.50 85 PHE A C 1
ATOM 640 O O . PHE A 1 85 ? -11.021 5.269 13.548 1.00 89.50 85 PHE A O 1
ATOM 647 N N . ASN A 1 86 ? -9.600 6.979 13.859 1.00 83.44 86 ASN A N 1
ATOM 648 C CA . ASN A 1 86 ? -9.194 7.127 12.450 1.00 83.44 86 ASN A CA 1
ATOM 649 C C . ASN A 1 86 ? -10.364 7.208 11.441 1.00 83.44 86 ASN A C 1
ATOM 651 O O . ASN A 1 86 ? -10.298 6.606 10.364 1.00 83.44 86 ASN A O 1
ATOM 655 N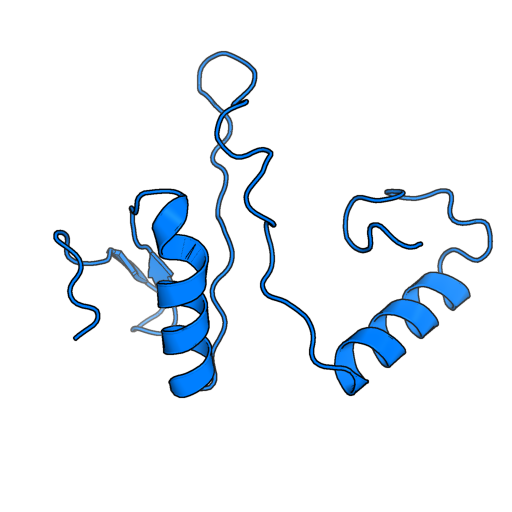 N . ARG A 1 87 ? -11.425 7.947 11.789 1.00 83.62 87 ARG A N 1
ATOM 656 C CA . ARG A 1 87 ? -12.619 8.157 10.948 1.00 83.62 87 ARG A CA 1
ATOM 657 C C . ARG A 1 87 ? -12.245 8.605 9.537 1.00 83.62 87 ARG A C 1
ATOM 659 O O . ARG A 1 87 ? -11.411 9.497 9.378 1.00 83.62 87 ARG A O 1
ATOM 666 N N . GLY A 1 88 ? -12.829 7.968 8.523 1.00 78.56 88 GLY A N 1
ATOM 667 C CA . GLY A 1 88 ? -12.605 8.311 7.115 1.00 78.56 88 GLY A CA 1
ATOM 668 C C . GLY A 1 88 ? -11.190 8.057 6.575 1.00 78.56 88 GLY A C 1
ATOM 669 O O . GLY A 1 88 ? -10.928 8.344 5.411 1.00 78.56 88 GLY A O 1
ATOM 670 N N . ARG A 1 89 ? -10.250 7.531 7.379 1.00 78.81 89 ARG A N 1
ATOM 671 C CA . ARG A 1 89 ? -8.856 7.330 6.940 1.00 78.81 89 ARG A CA 1
ATOM 672 C C . ARG A 1 89 ? -8.686 6.103 6.049 1.00 78.81 89 ARG A C 1
ATOM 674 O O . ARG A 1 89 ? -7.929 6.159 5.085 1.00 78.81 89 ARG A O 1
ATOM 681 N N . LEU A 1 90 ? -9.308 4.985 6.430 1.00 77.56 90 LEU A N 1
ATOM 682 C CA . LEU A 1 90 ? -9.238 3.720 5.685 1.00 77.56 90 LEU A CA 1
ATOM 683 C C . LEU A 1 90 ? -10.510 3.456 4.878 1.00 77.56 90 LEU A C 1
ATOM 685 O O . LEU A 1 90 ? -10.410 2.980 3.753 1.00 77.56 90 LEU A O 1
ATOM 689 N N . TYR A 1 91 ? -11.671 3.792 5.442 1.00 77.56 91 TYR A N 1
ATOM 690 C CA . TYR A 1 91 ? -12.982 3.604 4.824 1.00 77.56 91 TYR A CA 1
ATOM 691 C C . TYR A 1 91 ? -13.710 4.950 4.876 1.00 77.56 91 TYR A C 1
ATOM 693 O O . TYR A 1 91 ? -14.092 5.376 5.965 1.00 77.56 91 TYR A O 1
ATOM 701 N N . PRO A 1 92 ? -13.830 5.674 3.753 1.00 69.94 92 PRO A N 1
ATOM 702 C CA . PRO A 1 92 ? -14.546 6.951 3.700 1.00 69.94 92 PRO A CA 1
ATOM 703 C C . PRO A 1 92 ? -16.003 6.848 4.173 1.00 69.94 92 PRO A C 1
ATOM 705 O O . PRO A 1 92 ? -16.540 7.790 4.749 1.00 69.94 92 PRO A O 1
ATOM 708 N N . GLU A 1 93 ? -16.624 5.695 3.937 1.00 68.50 93 GLU A N 1
ATOM 709 C CA . GLU A 1 93 ? -18.020 5.388 4.238 1.00 68.50 93 GLU A CA 1
ATOM 710 C C . GLU A 1 93 ? -18.297 4.945 5.691 1.00 68.50 93 GLU A C 1
ATOM 712 O O . GLU A 1 93 ? -19.460 4.720 6.040 1.00 68.50 93 GLU A O 1
ATOM 717 N N . ILE A 1 94 ? -17.266 4.828 6.549 1.00 62.34 94 ILE A N 1
ATOM 718 C CA . ILE A 1 94 ? -17.387 4.359 7.950 1.00 62.34 94 ILE A CA 1
ATOM 719 C C . ILE A 1 94 ? -16.755 5.334 8.936 1.00 62.34 94 ILE A C 1
ATOM 721 O O . ILE A 1 94 ? -17.502 5.711 9.872 1.00 62.34 94 ILE A O 1
#

Sequence (94 aa):
ALGLDSAPLVEWHGGQRWYRVAPNQAEHLRGAARAAGGSATLFIAPPASGTGAAARFVPKFDTLSAPLARIHQALKH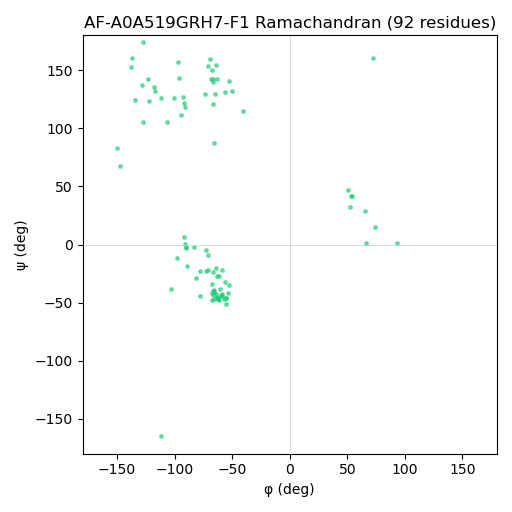EFDPHRIFNRGRLYPEI

Secondary structure (DSSP, 8-state):
----SSPPEEEGGGTEEE----GGGHHHHHHHHHHTT-------PPPTTS---TTTTS-SSPPPPHHHHHHHHHHHHHH-TT--SSTTTS-TT-